Protein AF-M0ZIF4-F1 (afdb_monomer_lite)

Organism: Solanum tuberosum (NCBI:txid4113)

Secondary structure (DSSP, 8-state):
-HHHHHHHHHHHIIIIITTSPPPHHHHHHHHHHHHHH-TTT-HHHHHHHHHHHHHHHHTT----------PPPHHHHHHHHHHHHHHHHHHH--

pLDDT: mean 89.25, std 9.97, range [52.34, 97.88]

Radius of gyration: 20.56 Å; chains: 1; bounding box: 51×32×42 Å

Sequence (94 aa):
MEFRAEKALEAIHVCCYGRDLIEEEDEKLLSTMLNAVFPTVGQQKVEIIVKEKAKRVADGTEDIKYTDPKQLSKEAVQLQMKDLEFLKQNSLNQ

Structure (mmCIF, N/CA/C/O backbone):
data_AF-M0ZIF4-F1
#
_entry.id   AF-M0ZIF4-F1
#
loop_
_atom_site.group_PDB
_atom_site.id
_atom_site.type_symbol
_atom_site.label_atom_id
_atom_site.label_alt_id
_atom_site.label_comp_id
_atom_site.label_asym_id
_atom_site.label_entity_id
_atom_site.label_seq_id
_atom_site.pdbx_PDB_ins_code
_atom_site.Cartn_x
_atom_site.Cartn_y
_atom_site.Cartn_z
_atom_site.occupancy
_atom_site.B_iso_or_equiv
_atom_site.auth_seq_id
_atom_site.auth_comp_id
_atom_site.auth_asym_id
_atom_site.auth_atom_id
_atom_site.pdbx_PDB_model_num
ATOM 1 N N . MET A 1 1 ? -4.078 12.264 10.554 1.00 88.06 1 MET A N 1
ATOM 2 C CA . MET A 1 1 ? -3.408 10.943 10.537 1.00 88.06 1 MET A CA 1
ATOM 3 C C . MET A 1 1 ? -4.060 10.017 9.521 1.00 88.06 1 MET A C 1
ATOM 5 O O . MET A 1 1 ? -3.319 9.373 8.800 1.00 88.06 1 MET A O 1
ATOM 9 N N . GLU A 1 2 ? -5.386 10.060 9.354 1.00 90.69 2 GLU A N 1
ATOM 10 C CA . GLU A 1 2 ? -6.128 9.325 8.306 1.00 90.69 2 GLU A CA 1
ATOM 11 C C . GLU A 1 2 ? -5.556 9.517 6.897 1.00 90.69 2 GLU A C 1
ATOM 13 O O . GLU A 1 2 ? -5.117 8.554 6.284 1.00 90.69 2 GLU A O 1
ATOM 18 N N . PHE A 1 3 ? -5.403 10.767 6.446 1.00 93.94 3 PHE A N 1
ATOM 19 C CA . PHE A 1 3 ? -4.773 11.075 5.154 1.00 93.94 3 PHE A CA 1
ATOM 20 C C . PHE A 1 3 ? -3.380 10.440 4.982 1.00 93.94 3 PHE A C 1
ATOM 22 O O . PHE A 1 3 ? -2.998 10.031 3.890 1.00 93.94 3 PHE A O 1
ATOM 29 N N . ARG A 1 4 ? -2.595 10.332 6.065 1.00 94.44 4 ARG A N 1
ATOM 30 C CA . ARG A 1 4 ? -1.268 9.697 6.006 1.00 94.44 4 ARG A CA 1
ATOM 31 C C . ARG A 1 4 ? -1.379 8.178 5.868 1.00 94.44 4 ARG A C 1
ATOM 33 O O . ARG A 1 4 ? -0.553 7.604 5.170 1.00 94.44 4 ARG A O 1
ATOM 40 N N . ALA A 1 5 ? -2.380 7.555 6.491 1.00 95.88 5 ALA A N 1
ATOM 41 C CA . ALA A 1 5 ? -2.663 6.130 6.339 1.00 95.88 5 ALA A CA 1
ATOM 42 C C . ALA A 1 5 ? -3.146 5.802 4.916 1.00 95.88 5 ALA A C 1
ATOM 44 O O . ALA A 1 5 ? -2.643 4.859 4.315 1.00 95.88 5 ALA A O 1
ATOM 45 N N . GLU A 1 6 ? -4.026 6.626 4.338 1.00 94.56 6 GLU A N 1
ATOM 46 C CA . GLU A 1 6 ? -4.459 6.492 2.938 1.00 94.56 6 GLU A CA 1
ATOM 47 C C . GLU A 1 6 ? -3.280 6.603 1.963 1.00 94.56 6 GLU A C 1
ATOM 49 O O . GLU A 1 6 ? -3.105 5.748 1.097 1.00 94.56 6 GLU A O 1
ATOM 54 N N . LYS A 1 7 ? -2.410 7.608 2.135 1.00 94.75 7 LYS A N 1
ATOM 55 C CA . LYS A 1 7 ? -1.210 7.756 1.294 1.00 94.75 7 LYS A CA 1
ATOM 56 C C . LYS A 1 7 ? -0.191 6.639 1.486 1.00 94.75 7 LYS A C 1
ATOM 58 O O . LYS A 1 7 ? 0.449 6.237 0.517 1.00 94.75 7 LYS A O 1
ATOM 63 N N . ALA A 1 8 ? -0.049 6.116 2.701 1.00 96.00 8 ALA A N 1
ATOM 64 C CA . ALA A 1 8 ? 0.780 4.941 2.940 1.00 96.00 8 ALA A CA 1
ATOM 65 C C . ALA A 1 8 ? 0.221 3.714 2.208 1.00 96.00 8 ALA A C 1
ATOM 67 O O . ALA A 1 8 ? 0.977 3.013 1.544 1.00 96.00 8 ALA A O 1
ATOM 68 N N . LEU A 1 9 ? -1.096 3.499 2.261 1.00 95.44 9 LEU A N 1
ATOM 69 C CA . LEU A 1 9 ? -1.761 2.408 1.553 1.00 95.44 9 LEU A CA 1
ATO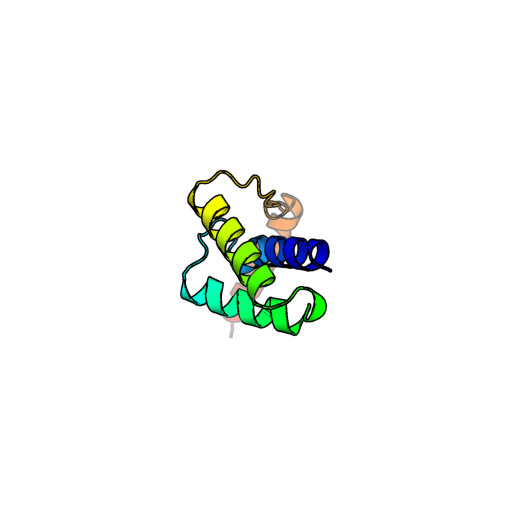M 70 C C . LEU A 1 9 ? -1.613 2.528 0.028 1.00 95.44 9 LEU A C 1
ATOM 72 O O . LEU A 1 9 ? -1.320 1.536 -0.632 1.00 95.44 9 LEU A O 1
ATOM 76 N N . GLU A 1 10 ? -1.748 3.732 -0.540 1.00 92.62 10 GLU A N 1
ATOM 77 C CA . GLU A 1 10 ? -1.469 3.979 -1.965 1.00 92.62 10 GLU A CA 1
ATOM 78 C C . GLU A 1 10 ? -0.030 3.595 -2.342 1.00 92.62 10 GLU A C 1
ATOM 80 O O . GLU A 1 10 ? 0.188 2.919 -3.347 1.00 92.62 10 GLU A O 1
ATOM 85 N N . ALA A 1 11 ? 0.952 3.999 -1.532 1.00 92.31 11 ALA A N 1
ATOM 86 C CA . ALA A 1 11 ? 2.357 3.693 -1.782 1.00 92.31 11 ALA A CA 1
ATOM 87 C C . ALA A 1 11 ? 2.656 2.190 -1.665 1.00 92.31 11 ALA A C 1
ATOM 89 O O . ALA A 1 11 ? 3.390 1.649 -2.491 1.00 92.31 11 ALA A O 1
ATOM 90 N N . ILE A 1 12 ? 2.067 1.513 -0.673 1.00 93.94 12 ILE A N 1
ATOM 91 C CA . ILE A 1 12 ? 2.179 0.059 -0.508 1.00 93.94 12 ILE A CA 1
ATOM 92 C C . ILE A 1 12 ? 1.577 -0.653 -1.719 1.00 93.94 12 ILE A C 1
ATOM 94 O O . ILE A 1 12 ? 2.223 -1.534 -2.276 1.00 93.94 12 ILE A O 1
ATOM 98 N N . HIS A 1 13 ? 0.401 -0.227 -2.185 1.00 91.75 13 HIS A N 1
ATOM 99 C CA . HIS A 1 13 ? -0.216 -0.791 -3.382 1.00 91.75 13 HIS A CA 1
ATOM 100 C C . HIS A 1 13 ? 0.713 -0.703 -4.601 1.00 91.75 13 HIS A C 1
ATOM 102 O O . HIS A 1 13 ? 1.005 -1.704 -5.248 1.00 91.75 13 HIS A O 1
ATOM 108 N N . VAL A 1 14 ? 1.244 0.493 -4.882 1.00 89.25 14 VAL A N 1
ATOM 109 C CA . VAL A 1 14 ? 2.159 0.715 -6.014 1.00 89.25 14 VAL A CA 1
ATOM 110 C C . VAL A 1 14 ? 3.430 -0.129 -5.901 1.00 89.25 14 VAL A C 1
ATOM 112 O O . VAL A 1 14 ? 3.889 -0.665 -6.906 1.00 89.25 14 VAL A O 1
ATOM 115 N N . CYS A 1 15 ? 4.007 -0.229 -4.703 1.00 89.50 15 CYS A N 1
ATOM 116 C CA . CYS A 1 15 ? 5.291 -0.890 -4.478 1.00 89.50 15 CYS A CA 1
ATOM 117 C C . CYS A 1 15 ? 5.186 -2.421 -4.458 1.00 89.50 15 CYS A C 1
ATOM 119 O O . CYS A 1 15 ? 6.052 -3.101 -5.003 1.00 89.50 15 CYS A O 1
ATOM 121 N N . CYS A 1 16 ? 4.149 -2.957 -3.813 1.00 90.62 16 CYS A N 1
ATOM 122 C CA . CYS A 1 16 ? 4.045 -4.381 -3.501 1.00 90.62 16 CYS A CA 1
ATOM 123 C C . CYS A 1 16 ? 3.130 -5.142 -4.463 1.00 90.62 16 CYS A C 1
ATOM 125 O O . CYS A 1 16 ? 3.408 -6.300 -4.750 1.00 90.62 16 CYS A O 1
ATOM 127 N N . 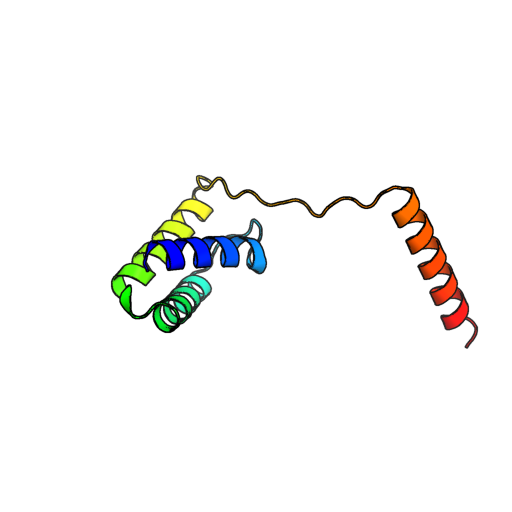TYR A 1 17 ? 2.079 -4.496 -4.970 1.00 88.69 17 TYR A N 1
ATOM 128 C CA . TYR A 1 17 ? 1.067 -5.145 -5.810 1.00 88.69 17 TYR A CA 1
ATOM 129 C C . TYR A 1 17 ? 1.194 -4.728 -7.273 1.00 88.69 17 TYR A C 1
ATOM 131 O O . TYR A 1 17 ? 0.739 -5.429 -8.170 1.00 88.69 17 TYR A O 1
ATOM 139 N N . GLY A 1 18 ? 1.807 -3.574 -7.559 1.00 83.62 18 GLY A N 1
ATOM 140 C CA . GLY A 1 18 ? 1.775 -3.040 -8.914 1.00 83.62 18 GLY A CA 1
ATOM 141 C C . GLY A 1 18 ? 0.316 -2.940 -9.362 1.00 83.62 18 GLY A C 1
ATOM 142 O O . GLY A 1 18 ? -0.483 -2.318 -8.665 1.00 83.62 18 GLY A O 1
ATOM 143 N N . ARG A 1 19 ? -0.034 -3.563 -10.493 1.00 82.88 19 ARG A N 1
ATOM 144 C CA . ARG A 1 19 ? -1.396 -3.559 -11.063 1.00 82.88 19 ARG A CA 1
ATOM 145 C C . ARG A 1 19 ? -2.285 -4.711 -10.577 1.00 82.88 19 ARG A C 1
ATOM 147 O O . ARG A 1 19 ? -3.395 -4.844 -11.087 1.00 82.88 19 ARG A O 1
ATOM 154 N N . ASP A 1 20 ? -1.800 -5.533 -9.654 1.00 89.50 20 ASP A N 1
ATOM 155 C CA . ASP A 1 20 ? -2.533 -6.694 -9.156 1.00 89.50 20 ASP A CA 1
ATOM 156 C C . ASP A 1 20 ? -3.610 -6.296 -8.132 1.00 89.50 20 ASP A C 1
ATOM 158 O O . ASP A 1 20 ? -3.636 -5.173 -7.622 1.00 89.50 20 ASP A O 1
ATOM 162 N N . LEU A 1 21 ? -4.535 -7.222 -7.869 1.00 91.31 21 LEU A N 1
ATOM 163 C CA . LEU A 1 21 ? -5.597 -7.051 -6.877 1.00 91.31 21 LEU A CA 1
ATOM 164 C C . LEU A 1 21 ? -5.053 -7.229 -5.452 1.00 91.31 21 LEU A C 1
ATOM 166 O O . LEU A 1 21 ? -4.042 -7.893 -5.242 1.00 91.31 21 LEU A O 1
ATOM 170 N N . ILE A 1 22 ? -5.762 -6.667 -4.471 1.00 94.00 22 ILE A N 1
ATOM 171 C CA . ILE A 1 22 ? -5.513 -6.931 -3.047 1.00 94.00 22 ILE A CA 1
ATOM 172 C C . ILE A 1 22 ? -6.350 -8.149 -2.640 1.00 94.00 22 ILE A C 1
ATOM 174 O O . ILE A 1 22 ? -7.573 -8.114 -2.790 1.00 94.00 22 ILE A O 1
ATOM 178 N N . GLU A 1 23 ? -5.721 -9.214 -2.140 1.00 94.06 23 GLU A N 1
ATOM 179 C CA . GLU A 1 23 ? -6.435 -10.401 -1.654 1.00 94.06 23 GLU A CA 1
ATOM 180 C C . GLU A 1 23 ? -6.932 -10.229 -0.204 1.00 94.06 23 GLU A C 1
ATOM 182 O O . GLU A 1 23 ? -6.498 -9.348 0.537 1.00 94.06 23 GLU A O 1
ATOM 187 N N . GLU A 1 24 ? -7.845 -11.094 0.252 1.00 93.56 24 GLU A N 1
ATOM 188 C CA . GLU A 1 24 ? -8.446 -10.971 1.593 1.00 93.56 24 GLU A CA 1
ATOM 189 C C . GLU A 1 24 ? -7.407 -11.094 2.729 1.00 93.56 24 GLU A C 1
ATOM 191 O O . GLU A 1 24 ? -7.520 -10.440 3.772 1.00 93.56 24 GLU A O 1
ATOM 196 N N . GLU A 1 25 ? -6.388 -11.940 2.553 1.00 94.31 25 GLU A N 1
ATOM 197 C CA . GLU A 1 25 ? -5.302 -12.086 3.530 1.00 94.31 25 GLU A CA 1
ATOM 198 C C . GLU A 1 25 ? -4.448 -10.815 3.611 1.00 94.31 25 GLU A C 1
ATOM 200 O O . GLU A 1 25 ? -4.100 -10.368 4.711 1.00 94.31 25 GLU A O 1
ATOM 205 N N . ASP A 1 26 ? -4.202 -10.180 2.464 1.00 96.06 26 ASP A N 1
ATOM 206 C CA . ASP A 1 26 ? -3.517 -8.896 2.372 1.00 96.06 26 ASP A CA 1
ATOM 207 C C . ASP A 1 26 ? -4.312 -7.780 3.046 1.00 96.06 26 ASP A C 1
ATOM 209 O O . ASP A 1 26 ? -3.743 -6.990 3.798 1.00 96.06 26 ASP A O 1
ATOM 213 N N . GLU A 1 27 ? -5.635 -7.724 2.862 1.00 96.00 27 GLU A N 1
ATOM 214 C CA . GLU A 1 27 ? -6.479 -6.724 3.527 1.00 96.00 27 GLU A CA 1
ATOM 215 C C . GLU A 1 27 ? -6.346 -6.782 5.058 1.00 96.00 27 GLU A C 1
ATOM 217 O O . GLU A 1 27 ? -6.242 -5.744 5.730 1.00 96.00 27 GLU A O 1
ATOM 222 N N . LYS A 1 28 ? -6.321 -7.997 5.625 1.00 96.69 28 LYS A N 1
ATOM 223 C CA . LYS A 1 28 ? -6.151 -8.209 7.071 1.00 96.69 28 LYS A CA 1
ATOM 224 C C . LYS A 1 28 ? -4.776 -7.732 7.525 1.00 96.69 28 LYS A C 1
ATOM 226 O O . LYS A 1 28 ? -4.683 -6.976 8.495 1.00 96.69 28 LYS A O 1
ATOM 231 N N . LEU A 1 29 ? -3.725 -8.121 6.803 1.00 97.19 29 LEU A N 1
ATOM 232 C CA . LEU A 1 29 ? -2.352 -7.728 7.110 1.00 97.19 29 LEU A CA 1
ATOM 233 C C . LEU A 1 29 ? -2.162 -6.206 7.026 1.00 97.19 29 LEU A C 1
ATOM 235 O O . LEU A 1 29 ? -1.640 -5.595 7.961 1.00 97.19 29 LEU A O 1
ATOM 239 N N . LEU A 1 30 ? -2.640 -5.581 5.948 1.00 97.38 30 LEU A N 1
ATOM 240 C CA . LEU A 1 30 ? -2.586 -4.135 5.736 1.00 97.38 30 LEU A CA 1
ATOM 241 C C . LEU A 1 30 ? -3.320 -3.388 6.849 1.00 97.38 30 LEU A C 1
ATOM 243 O O . LEU A 1 30 ? -2.802 -2.396 7.364 1.00 97.38 30 LEU A O 1
ATOM 247 N N . SER A 1 31 ? -4.480 -3.893 7.276 1.00 97.56 31 SER A N 1
ATOM 248 C CA . SER A 1 31 ? -5.237 -3.300 8.379 1.00 97.56 31 SER A CA 1
ATOM 249 C C . SER A 1 31 ? -4.460 -3.350 9.697 1.00 97.56 31 SER A C 1
ATOM 251 O O . SER A 1 31 ? -4.378 -2.347 10.409 1.00 97.56 31 SER A O 1
ATOM 253 N N . THR A 1 32 ? -3.821 -4.483 10.010 1.00 97.56 32 THR A N 1
ATOM 254 C CA . THR A 1 32 ? -2.962 -4.615 11.197 1.00 97.56 32 THR A CA 1
ATOM 255 C C . THR A 1 32 ? -1.752 -3.681 11.133 1.00 97.56 32 THR A C 1
ATOM 257 O O . THR A 1 32 ? -1.479 -2.961 12.097 1.00 97.56 32 THR A O 1
ATOM 260 N N . MET A 1 33 ? -1.039 -3.649 10.004 1.00 97.88 33 MET A N 1
ATOM 261 C CA . MET A 1 33 ? 0.157 -2.820 9.831 1.00 97.88 33 MET A CA 1
ATOM 262 C C . MET A 1 33 ? -0.166 -1.326 9.920 1.00 97.88 33 MET A C 1
ATOM 264 O O . MET A 1 33 ? 0.493 -0.589 10.655 1.00 97.88 33 MET A O 1
ATOM 268 N N . LEU A 1 34 ? -1.196 -0.865 9.207 1.00 97.50 34 LEU A N 1
ATOM 269 C CA . LEU A 1 34 ? -1.573 0.547 9.191 1.00 97.50 34 LEU A CA 1
ATOM 270 C C . LEU A 1 34 ? -2.102 1.008 10.548 1.00 97.50 34 LEU A C 1
ATOM 272 O O . LEU A 1 34 ? -1.772 2.116 10.965 1.00 97.50 34 LEU A O 1
ATOM 276 N N . ASN A 1 35 ? -2.851 0.176 11.275 1.00 97.44 35 ASN A N 1
ATOM 277 C CA . ASN A 1 35 ? -3.287 0.528 12.625 1.00 97.44 35 ASN A CA 1
ATOM 278 C C . ASN A 1 35 ? -2.110 0.585 13.616 1.00 97.44 35 ASN A C 1
ATOM 280 O O . ASN A 1 35 ? -2.080 1.461 14.476 1.00 97.44 35 ASN A O 1
ATOM 284 N N . ALA A 1 36 ? -1.100 -0.279 13.470 1.00 97.38 36 ALA A N 1
ATOM 285 C CA . ALA A 1 36 ? 0.108 -0.217 14.295 1.00 97.38 36 ALA A CA 1
ATOM 286 C C . ALA A 1 36 ? 0.930 1.062 14.043 1.00 97.38 36 ALA A C 1
ATOM 288 O O . ALA A 1 36 ? 1.447 1.664 14.984 1.00 97.38 36 ALA A O 1
ATOM 289 N N . VAL A 1 37 ? 1.037 1.500 12.783 1.00 97.06 37 VAL A N 1
ATOM 290 C CA . VAL A 1 37 ? 1.799 2.703 12.395 1.00 97.06 37 VAL A CA 1
ATOM 291 C C . VAL A 1 37 ? 1.009 3.996 12.641 1.00 97.06 37 VAL A C 1
ATOM 293 O O . VAL A 1 37 ? 1.589 5.031 12.978 1.00 97.06 37 VAL A O 1
ATOM 296 N N . PHE A 1 38 ? -0.318 3.953 12.510 1.00 96.38 38 PHE A N 1
ATOM 297 C CA . PHE A 1 38 ? -1.220 5.094 12.676 1.00 96.38 38 PHE A CA 1
ATOM 298 C C . PHE A 1 38 ? -2.296 4.816 13.742 1.00 96.38 38 PHE A C 1
ATOM 300 O O . PHE A 1 38 ? -3.489 4.896 13.443 1.00 96.38 38 PHE A O 1
ATOM 307 N N . PRO A 1 39 ? -1.917 4.566 15.011 1.00 95.19 39 PRO A N 1
ATOM 308 C CA . PRO A 1 39 ? -2.854 4.111 16.045 1.00 95.19 39 PRO A CA 1
ATOM 309 C C . PRO A 1 39 ? -3.972 5.117 16.348 1.00 95.19 39 PRO A C 1
A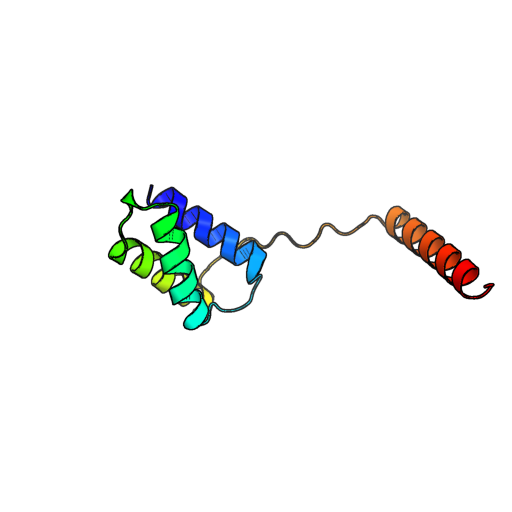TOM 311 O O . PRO A 1 39 ? -5.047 4.745 16.804 1.00 95.19 39 PRO A O 1
ATOM 314 N N . THR A 1 40 ? -3.748 6.401 16.062 1.00 96.62 40 THR A N 1
ATOM 315 C CA . THR A 1 40 ? -4.742 7.469 16.247 1.00 96.62 40 THR A CA 1
ATOM 316 C C . THR A 1 40 ? -5.853 7.476 15.198 1.00 96.62 40 THR A C 1
ATOM 318 O O . THR A 1 40 ? -6.827 8.199 15.375 1.00 96.62 40 THR A O 1
ATOM 321 N N . VAL A 1 41 ? -5.721 6.704 14.114 1.00 94.94 41 VAL A N 1
ATOM 322 C CA . VAL A 1 41 ? -6.787 6.502 13.117 1.00 94.94 41 VAL A CA 1
ATOM 323 C C . VAL A 1 41 ? -7.833 5.515 13.638 1.00 94.94 41 VAL A C 1
ATOM 325 O O . VAL A 1 41 ? -9.021 5.689 13.387 1.00 94.94 41 VAL A O 1
ATOM 328 N N . GLY A 1 42 ? -7.399 4.523 14.418 1.00 94.75 42 GLY A N 1
ATOM 329 C CA . GLY A 1 42 ? -8.261 3.501 14.997 1.00 94.75 42 GLY A CA 1
ATOM 330 C C . GLY A 1 42 ? -8.583 2.361 14.029 1.00 94.75 42 GLY A C 1
ATOM 331 O O . GLY A 1 42 ? -8.810 2.560 12.835 1.00 94.75 42 GLY A O 1
ATOM 332 N N . GLN A 1 43 ? -8.654 1.149 14.582 1.00 94.75 43 GLN A N 1
ATOM 333 C CA . GLN A 1 43 ? -8.776 -0.105 13.833 1.00 94.75 43 GLN A CA 1
ATOM 334 C C . GLN A 1 43 ? -9.952 -0.108 12.843 1.00 94.75 43 GLN A C 1
ATOM 336 O O . GLN A 1 43 ? -9.761 -0.388 11.666 1.00 94.75 43 GLN A O 1
ATOM 341 N N . GLN A 1 44 ? -11.154 0.270 13.293 1.00 96.12 44 GLN A N 1
ATOM 342 C CA . GLN A 1 44 ? -12.352 0.275 12.442 1.00 96.12 44 GLN A CA 1
ATOM 343 C C . GLN A 1 44 ? -12.204 1.197 11.227 1.00 96.12 44 GLN A C 1
ATOM 345 O O . GLN A 1 44 ? -12.640 0.863 10.129 1.00 96.12 44 GLN A O 1
ATOM 350 N N . LYS A 1 45 ? -11.583 2.365 11.413 1.00 96.25 45 LYS A N 1
ATOM 351 C CA . LYS A 1 45 ? -11.396 3.332 10.333 1.00 96.25 45 LYS A CA 1
ATOM 352 C C . LYS A 1 45 ? -10.341 2.848 9.341 1.00 96.25 45 LYS A C 1
ATOM 354 O O . LYS A 1 45 ? -10.546 2.989 8.140 1.00 96.25 45 LYS A O 1
ATOM 359 N N . VAL A 1 46 ? -9.256 2.242 9.831 1.00 96.94 46 VAL A N 1
ATOM 360 C CA . VAL A 1 46 ? -8.235 1.612 8.982 1.00 96.94 46 VAL A CA 1
ATOM 361 C C . VAL A 1 46 ? -8.843 0.496 8.129 1.00 96.94 46 VAL A C 1
ATOM 363 O O . VAL A 1 46 ? -8.626 0.482 6.922 1.00 96.94 46 VAL A O 1
ATOM 366 N N . GLU A 1 47 ? -9.645 -0.391 8.719 1.00 97.00 47 GLU A N 1
ATOM 367 C CA . GLU A 1 47 ? -10.308 -1.477 7.983 1.00 97.00 47 GLU A CA 1
ATOM 368 C C . GLU A 1 47 ? -11.223 -0.954 6.869 1.00 97.00 47 GLU A C 1
ATOM 370 O O . GLU A 1 47 ? -11.243 -1.515 5.775 1.00 97.00 47 GLU A O 1
ATOM 375 N N . ILE A 1 48 ? -11.958 0.138 7.117 1.00 96.75 48 ILE A N 1
ATOM 376 C CA . ILE A 1 48 ? -12.782 0.792 6.089 1.00 96.75 48 ILE A CA 1
ATOM 377 C C . ILE A 1 48 ? -11.901 1.313 4.950 1.00 96.75 48 ILE A C 1
ATOM 379 O O . ILE A 1 48 ? -12.184 1.020 3.793 1.00 96.75 48 ILE A O 1
ATOM 383 N N . ILE A 1 49 ? -10.817 2.028 5.269 1.00 95.81 49 ILE A N 1
ATOM 384 C CA . ILE A 1 49 ? -9.889 2.583 4.269 1.00 95.81 49 ILE A CA 1
ATOM 385 C C . ILE A 1 49 ? -9.302 1.471 3.385 1.00 95.81 49 ILE A C 1
ATOM 387 O O . ILE A 1 49 ? -9.243 1.616 2.163 1.00 95.81 49 ILE A O 1
ATOM 391 N N . VAL A 1 50 ? -8.887 0.353 3.991 1.00 96.69 50 VAL A N 1
ATOM 392 C CA . VAL A 1 50 ? -8.317 -0.792 3.268 1.00 96.69 50 VAL A CA 1
ATOM 393 C C . VAL A 1 50 ? -9.360 -1.448 2.364 1.00 96.69 50 VAL A C 1
ATOM 395 O O . VAL A 1 50 ? -9.094 -1.629 1.177 1.00 96.69 50 VAL A O 1
ATOM 398 N N . LYS A 1 51 ? -10.569 -1.716 2.873 1.00 96.12 51 LYS A N 1
ATOM 399 C CA . LYS A 1 51 ? -11.662 -2.315 2.087 1.00 96.12 51 LYS A CA 1
ATOM 400 C C . LYS A 1 51 ? -12.111 -1.435 0.930 1.00 96.12 51 LYS A C 1
ATOM 402 O O . LYS A 1 51 ? -12.332 -1.924 -0.175 1.00 96.12 51 LYS A O 1
ATOM 407 N N . GLU A 1 52 ? -12.250 -0.132 1.162 1.00 95.38 52 GLU A N 1
ATOM 408 C CA . GLU A 1 52 ? -12.605 0.815 0.104 1.00 95.38 52 GLU A CA 1
ATOM 409 C C . GLU A 1 52 ? -11.535 0.842 -0.989 1.00 95.38 52 GLU A C 1
ATOM 411 O O . GLU A 1 52 ? -11.876 0.857 -2.171 1.00 95.38 52 GLU A O 1
ATOM 416 N N . LYS A 1 53 ? -10.249 0.783 -0.619 1.00 93.19 53 LYS A N 1
ATOM 417 C CA . LYS A 1 53 ? -9.156 0.691 -1.591 1.00 93.19 53 LYS A CA 1
ATOM 418 C C . LYS A 1 53 ? -9.200 -0.618 -2.377 1.00 93.19 53 LYS A C 1
ATOM 420 O O . LYS A 1 53 ? -9.154 -0.559 -3.601 1.00 93.19 53 LYS A O 1
ATOM 425 N N . ALA A 1 54 ? -9.312 -1.763 -1.702 1.00 93.69 54 ALA A N 1
ATOM 426 C CA . ALA A 1 54 ? -9.382 -3.074 -2.347 1.00 93.69 54 ALA A CA 1
ATOM 427 C C . ALA A 1 54 ? -10.543 -3.135 -3.350 1.00 93.69 54 ALA A C 1
ATOM 429 O O . ALA A 1 54 ? -10.364 -3.542 -4.497 1.00 93.69 54 ALA A O 1
ATOM 430 N N . LYS A 1 55 ? -11.705 -2.597 -2.963 1.00 94.50 55 LYS A N 1
ATOM 431 C CA . LYS A 1 55 ? -12.861 -2.469 -3.850 1.00 94.50 55 LYS A CA 1
ATOM 432 C C . LYS A 1 55 ? -12.582 -1.574 -5.059 1.00 94.50 55 LYS A C 1
ATOM 434 O O . LYS A 1 55 ? -12.859 -1.983 -6.179 1.00 94.50 55 LYS A O 1
ATOM 439 N N . ARG A 1 56 ? -12.021 -0.372 -4.868 1.00 91.19 56 ARG A N 1
ATOM 440 C CA . ARG A 1 56 ? -11.717 0.538 -5.991 1.00 91.19 56 ARG A CA 1
ATOM 441 C C . ARG A 1 56 ? -10.724 -0.068 -6.985 1.00 91.19 56 ARG A C 1
ATOM 443 O O . ARG A 1 56 ? -10.883 0.141 -8.189 1.00 91.19 56 ARG A O 1
ATOM 450 N N . VAL A 1 57 ? -9.742 -0.819 -6.482 1.00 90.19 57 VAL A N 1
ATOM 451 C CA . VAL A 1 57 ? -8.769 -1.575 -7.285 1.00 90.19 57 VAL A CA 1
ATOM 452 C C . VAL A 1 57 ? -9.465 -2.691 -8.069 1.00 90.19 57 VAL A C 1
ATOM 454 O O . VAL A 1 57 ? -9.278 -2.775 -9.280 1.00 90.19 57 VAL A O 1
ATOM 457 N N . ALA A 1 58 ? -10.323 -3.484 -7.421 1.00 89.38 58 ALA A N 1
ATOM 458 C CA . ALA A 1 58 ? -11.094 -4.545 -8.074 1.00 89.38 58 ALA A CA 1
ATOM 459 C C . ALA A 1 58 ? -12.060 -4.017 -9.147 1.00 89.38 58 ALA A C 1
ATOM 461 O O . ALA A 1 58 ? -12.176 -4.604 -10.221 1.00 89.38 58 ALA A O 1
ATOM 462 N N . ASP A 1 59 ? -12.701 -2.877 -8.887 1.00 89.50 59 ASP A N 1
ATOM 463 C CA . ASP A 1 59 ? -13.612 -2.218 -9.826 1.00 89.50 59 ASP A CA 1
ATOM 464 C C . ASP A 1 59 ? -12.860 -1.516 -10.983 1.00 89.50 59 ASP A C 1
ATOM 466 O O . ASP A 1 59 ? -13.488 -0.998 -11.906 1.00 89.50 59 ASP A O 1
ATOM 470 N N . GLY A 1 60 ? -11.520 -1.445 -10.939 1.00 81.62 60 GLY A N 1
ATOM 471 C CA . GLY A 1 60 ? -10.697 -0.742 -11.934 1.00 81.62 60 GLY A CA 1
ATOM 472 C C . GLY A 1 60 ? -10.913 0.778 -11.962 1.00 81.62 60 GLY A C 1
ATOM 473 O O . GLY A 1 60 ? -10.500 1.450 -12.903 1.00 81.62 60 GLY A O 1
ATOM 474 N N . THR A 1 61 ? -11.577 1.323 -10.941 1.00 78.19 61 THR A N 1
ATOM 475 C CA . THR A 1 61 ? -11.914 2.756 -10.804 1.00 78.19 61 THR A CA 1
ATOM 476 C C . THR A 1 61 ? -10.779 3.594 -10.225 1.00 78.19 61 THR A C 1
ATOM 478 O O . THR A 1 61 ? -10.887 4.816 -10.114 1.00 78.19 61 THR A O 1
ATOM 481 N N . GLU A 1 62 ? -9.693 2.944 -9.822 1.00 74.19 62 GLU A N 1
ATOM 482 C CA . GLU A 1 62 ? -8.562 3.599 -9.196 1.00 74.19 62 GLU A CA 1
ATOM 483 C C . GLU A 1 62 ? -7.530 4.043 -10.250 1.00 74.19 62 GLU A C 1
ATOM 485 O O . GLU A 1 62 ? -6.793 3.227 -10.803 1.00 74.19 62 GLU A O 1
ATOM 490 N N . ASP A 1 63 ? -7.431 5.356 -10.482 1.00 64.69 63 ASP A N 1
ATOM 491 C CA . ASP A 1 63 ? -6.383 5.978 -11.308 1.00 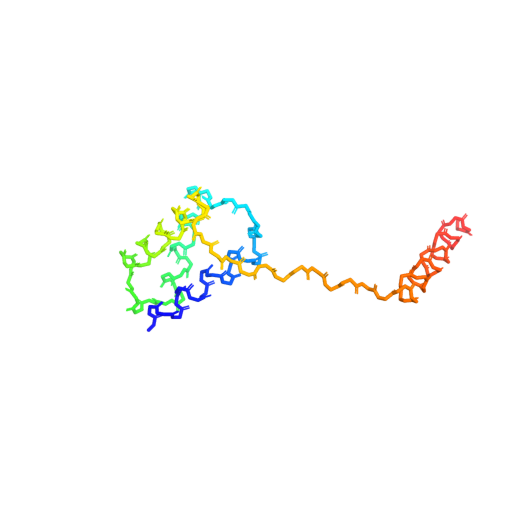64.69 63 ASP A CA 1
ATOM 492 C C . ASP A 1 63 ? -5.027 5.972 -10.571 1.00 64.69 63 ASP A C 1
ATOM 494 O O . ASP A 1 63 ? -4.497 7.001 -10.132 1.00 64.69 63 ASP A O 1
ATOM 498 N N . ILE A 1 64 ? -4.440 4.787 -10.395 1.00 67.88 64 ILE A N 1
ATOM 499 C CA . ILE A 1 64 ? -3.095 4.657 -9.834 1.00 67.88 64 ILE A CA 1
ATOM 500 C C . ILE A 1 64 ? -2.075 4.973 -10.928 1.00 67.88 64 ILE A C 1
ATOM 502 O O . ILE A 1 64 ? -1.925 4.251 -11.914 1.00 67.88 64 ILE A O 1
ATOM 506 N N . LYS A 1 65 ? -1.318 6.056 -10.733 1.00 67.06 65 LYS A N 1
ATOM 507 C CA . LYS A 1 65 ? -0.170 6.388 -11.582 1.00 67.06 65 LYS A CA 1
ATOM 508 C C . LYS A 1 65 ? 0.987 5.441 -11.283 1.00 67.06 65 LYS A C 1
ATOM 510 O O . LYS A 1 65 ? 1.844 5.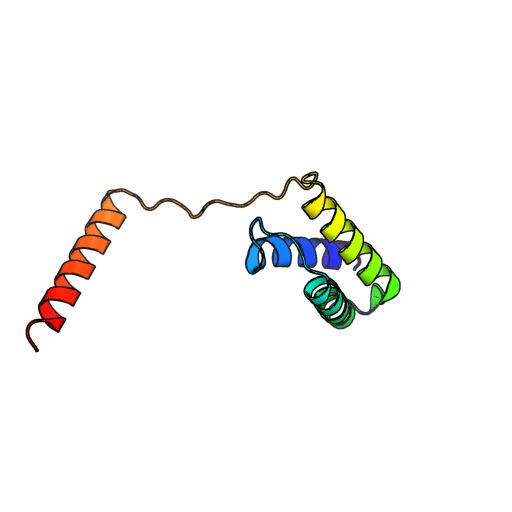739 -10.454 1.00 67.06 65 LYS A O 1
ATOM 515 N N . TYR A 1 66 ? 1.033 4.321 -11.990 1.00 68.06 66 TYR A N 1
ATOM 516 C CA . TYR A 1 66 ? 2.248 3.522 -12.080 1.00 68.06 66 TYR A CA 1
ATOM 517 C C . TYR A 1 66 ? 3.262 4.288 -12.918 1.00 68.06 66 TYR A C 1
ATOM 519 O O . TYR A 1 66 ? 3.031 4.573 -14.092 1.00 68.06 66 TYR A O 1
ATOM 527 N N . THR A 1 67 ? 4.388 4.654 -12.317 1.00 65.69 67 THR A N 1
ATOM 528 C CA . THR A 1 67 ? 5.545 5.078 -13.099 1.00 65.69 67 THR A CA 1
ATOM 529 C C . THR A 1 67 ? 6.154 3.838 -13.723 1.00 65.69 67 THR A C 1
ATOM 531 O O . THR A 1 67 ? 6.716 3.009 -13.006 1.00 65.69 67 THR A O 1
ATOM 534 N N . ASP A 1 68 ? 6.043 3.715 -15.044 1.00 65.25 68 ASP A N 1
ATOM 535 C CA . ASP A 1 68 ? 6.766 2.677 -15.768 1.00 65.25 68 ASP A CA 1
ATOM 536 C C . ASP A 1 68 ? 8.271 2.798 -15.469 1.00 65.25 68 ASP A C 1
ATOM 538 O O . ASP A 1 68 ? 8.787 3.919 -15.318 1.00 65.25 68 ASP A O 1
ATOM 542 N N . PRO A 1 69 ? 8.996 1.668 -15.371 1.00 68.38 69 PRO A N 1
ATOM 543 C CA . PRO A 1 69 ? 10.438 1.691 -15.201 1.00 68.38 69 PRO A CA 1
ATOM 544 C C . PRO A 1 69 ? 11.064 2.590 -16.264 1.00 68.38 69 PRO A C 1
ATOM 546 O O . PRO A 1 69 ? 10.777 2.461 -17.457 1.00 68.38 69 PRO A O 1
ATOM 549 N N . LYS A 1 70 ? 11.924 3.517 -15.833 1.00 75.75 70 LYS A N 1
ATOM 550 C CA . LYS A 1 70 ? 12.597 4.437 -16.750 1.00 75.75 70 LYS A CA 1
ATOM 551 C C . LYS A 1 70 ? 13.380 3.616 -17.773 1.00 75.75 70 LYS A C 1
ATOM 553 O O . LYS A 1 70 ? 14.325 2.918 -17.407 1.00 75.75 70 LYS A O 1
ATOM 558 N N . GLN A 1 71 ? 12.991 3.701 -19.044 1.00 78.19 71 GLN A N 1
ATOM 559 C CA . GLN A 1 71 ? 13.717 3.021 -20.111 1.00 78.19 71 GLN A CA 1
ATOM 560 C C . GLN A 1 71 ? 15.156 3.543 -20.148 1.00 78.19 71 GLN A C 1
ATOM 562 O O . GLN A 1 71 ? 15.395 4.754 -20.153 1.00 78.19 71 GLN A O 1
ATOM 567 N N . LEU A 1 72 ? 16.115 2.618 -20.138 1.00 82.81 72 LEU A N 1
ATOM 568 C CA . LEU A 1 72 ? 17.524 2.951 -20.305 1.00 82.81 72 LEU A CA 1
ATOM 569 C C . LEU A 1 72 ? 17.750 3.546 -21.700 1.00 82.81 72 LEU A C 1
ATOM 571 O O . LEU A 1 72 ? 17.082 3.177 -22.668 1.00 82.81 72 LEU A O 1
ATOM 575 N N . SER A 1 73 ? 18.714 4.461 -21.816 1.00 89.38 73 SER A N 1
ATOM 576 C CA . SER A 1 73 ? 19.151 4.932 -23.130 1.00 89.38 73 SER A CA 1
ATOM 577 C C . SER A 1 73 ? 19.773 3.777 -23.922 1.00 89.38 73 SER A C 1
ATOM 579 O O . SER A 1 73 ? 20.316 2.833 -23.347 1.00 89.38 73 SER A O 1
ATOM 581 N N . LYS A 1 74 ? 19.737 3.859 -25.259 1.00 90.94 74 LYS A N 1
ATOM 582 C CA . LYS A 1 74 ? 20.341 2.835 -26.133 1.00 90.94 74 LYS A CA 1
ATOM 583 C C . LYS A 1 74 ? 21.818 2.591 -25.804 1.00 90.94 74 LYS A C 1
ATOM 585 O O . LYS A 1 74 ? 22.265 1.450 -25.818 1.00 90.94 74 LYS A O 1
ATOM 590 N N . GLU A 1 75 ? 22.542 3.654 -25.466 1.00 93.38 75 GLU A N 1
ATOM 591 C CA . GLU A 1 75 ? 23.952 3.610 -25.065 1.00 93.38 75 GLU A CA 1
ATOM 592 C C . GLU A 1 75 ? 24.151 2.839 -23.754 1.00 93.38 75 GLU A C 1
ATOM 594 O O . GLU A 1 75 ? 25.017 1.970 -23.679 1.00 93.38 75 GLU A O 1
ATOM 599 N N . ALA A 1 76 ? 23.313 3.094 -22.741 1.00 90.81 76 ALA A N 1
ATOM 600 C CA . ALA A 1 76 ? 23.376 2.383 -21.465 1.00 90.81 76 ALA A CA 1
ATOM 601 C C . ALA A 1 76 ? 23.054 0.888 -21.626 1.00 90.81 76 ALA A C 1
ATOM 603 O O . ALA A 1 76 ? 23.722 0.049 -21.026 1.00 90.81 76 ALA A O 1
ATOM 604 N N . VAL A 1 77 ? 22.087 0.545 -22.488 1.00 91.31 77 VAL A N 1
ATOM 605 C CA . VAL A 1 77 ? 21.770 -0.856 -22.814 1.00 91.31 77 VAL A CA 1
ATOM 606 C C . VAL A 1 77 ? 22.958 -1.542 -23.493 1.00 91.31 77 VAL A C 1
ATOM 608 O O . VAL A 1 77 ? 23.323 -2.648 -23.105 1.00 91.31 77 VAL A O 1
ATOM 611 N N . GLN A 1 78 ? 23.592 -0.894 -24.475 1.00 93.31 78 GLN A N 1
ATOM 612 C CA . GLN A 1 78 ? 24.760 -1.456 -25.164 1.00 93.31 78 GLN A CA 1
ATOM 613 C C . GLN A 1 78 ? 25.940 -1.682 -24.217 1.00 93.31 78 GLN A C 1
ATOM 615 O O . GLN A 1 78 ? 26.577 -2.734 -24.280 1.00 93.31 78 GLN A O 1
ATOM 620 N N . LEU A 1 79 ? 26.208 -0.730 -23.320 1.00 94.31 79 LEU A N 1
ATOM 621 C CA . LEU A 1 79 ? 27.264 -0.869 -22.322 1.00 94.31 79 LEU A CA 1
ATOM 622 C C . LEU A 1 79 ? 26.993 -2.060 -21.390 1.00 94.31 79 LEU A C 1
ATOM 624 O O . LEU A 1 79 ? 27.871 -2.892 -21.185 1.00 94.31 79 LEU A O 1
ATOM 628 N N . GLN A 1 80 ? 25.754 -2.199 -20.912 1.00 91.19 80 GLN A N 1
ATOM 629 C CA . GLN A 1 80 ? 25.362 -3.292 -20.023 1.00 91.19 80 GLN A CA 1
ATOM 630 C C . GLN A 1 80 ? 25.430 -4.669 -20.708 1.00 91.19 80 GLN A C 1
ATOM 632 O O . GLN A 1 80 ? 25.810 -5.652 -20.074 1.00 91.19 80 GLN A O 1
ATOM 637 N N . MET A 1 81 ? 25.105 -4.757 -22.004 1.00 95.19 81 MET A N 1
ATOM 638 C CA . MET A 1 81 ? 25.277 -5.993 -22.780 1.00 95.19 81 MET A CA 1
ATOM 639 C C . MET A 1 81 ? 26.752 -6.372 -22.930 1.00 95.19 81 MET A C 1
ATOM 641 O O . MET A 1 81 ? 27.096 -7.540 -22.762 1.00 95.19 81 MET A O 1
ATOM 645 N N . LYS A 1 82 ? 27.631 -5.392 -23.167 1.00 94.38 82 LYS A N 1
ATOM 646 C CA . LYS A 1 82 ? 29.076 -5.622 -23.269 1.00 94.38 82 LYS A CA 1
ATOM 647 C C . LYS A 1 82 ? 29.674 -6.120 -21.949 1.00 94.38 82 LYS A C 1
ATOM 649 O O . LYS A 1 82 ? 30.458 -7.068 -21.951 1.00 94.38 82 LYS A O 1
ATOM 654 N N . ASP A 1 83 ? 29.279 -5.524 -20.827 1.00 93.81 83 ASP A N 1
ATOM 655 C CA . ASP A 1 83 ? 29.714 -5.976 -19.500 1.00 93.81 83 ASP A CA 1
ATOM 656 C C . ASP A 1 83 ? 29.225 -7.403 -19.210 1.00 93.81 83 ASP A C 1
ATOM 658 O O . ASP A 1 83 ? 29.969 -8.234 -18.686 1.00 93.81 83 ASP A O 1
ATOM 662 N N . LEU A 1 84 ? 27.991 -7.727 -19.612 1.00 94.19 84 LEU A N 1
ATOM 663 C CA . LEU A 1 84 ? 27.441 -9.073 -19.472 1.00 94.19 84 LEU A CA 1
ATOM 664 C C . LEU A 1 84 ? 28.215 -10.107 -20.310 1.00 94.19 84 LEU A C 1
ATOM 666 O O . LEU A 1 84 ? 28.461 -11.217 -19.836 1.00 94.19 84 LEU A O 1
ATOM 670 N N . GLU A 1 85 ? 28.606 -9.767 -21.540 1.00 94.06 85 GLU A N 1
ATOM 671 C CA . GLU A 1 85 ? 29.442 -10.620 -22.396 1.00 94.06 85 GLU A CA 1
ATOM 672 C C . GLU A 1 85 ? 30.815 -10.881 -21.771 1.00 94.06 85 GLU A C 1
ATOM 674 O O . GLU A 1 85 ? 31.264 -12.030 -21.739 1.00 94.06 85 GLU A O 1
ATOM 679 N N . PHE A 1 86 ? 31.443 -9.848 -21.204 1.00 93.75 86 PHE A N 1
ATOM 680 C CA . PHE A 1 86 ? 32.716 -9.976 -20.496 1.00 93.75 86 PHE A CA 1
ATOM 681 C C . PHE A 1 86 ? 32.615 -10.932 -19.297 1.00 93.75 86 PHE A C 1
ATOM 683 O O . PHE A 1 86 ? 33.451 -11.823 -19.132 1.0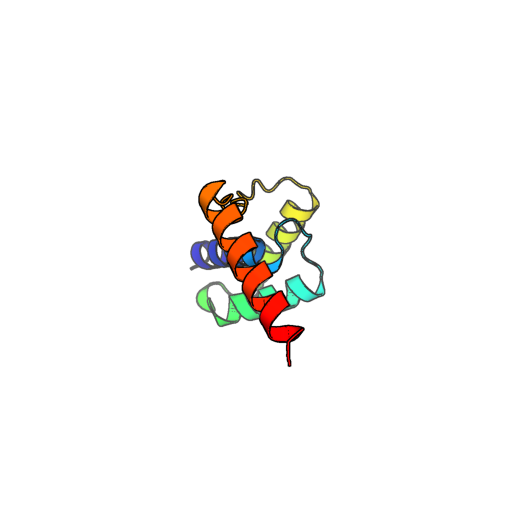0 93.75 86 PHE A O 1
ATOM 690 N N . LEU A 1 87 ? 31.560 -10.804 -18.485 1.00 93.38 87 LEU A N 1
ATOM 691 C CA . LEU A 1 87 ? 31.324 -11.701 -17.349 1.00 93.38 87 LEU A CA 1
ATOM 692 C C . LEU A 1 87 ? 31.110 -13.152 -17.796 1.00 93.38 87 LEU A C 1
ATOM 694 O O . LEU A 1 87 ? 31.684 -14.066 -17.202 1.00 93.38 87 LEU A O 1
ATOM 698 N N . LYS A 1 88 ? 30.335 -13.373 -18.866 1.00 90.75 88 LYS A N 1
ATOM 699 C CA . LYS A 1 88 ? 30.112 -14.715 -19.426 1.00 90.75 88 LYS A CA 1
ATOM 700 C C . LYS A 1 88 ? 31.413 -15.349 -19.913 1.00 90.75 88 LYS A C 1
ATOM 702 O O . LYS A 1 88 ? 31.669 -16.506 -19.593 1.00 90.75 88 LYS A O 1
ATOM 707 N N . GLN A 1 89 ? 32.250 -14.602 -20.633 1.00 84.31 89 GLN A N 1
ATOM 708 C CA . GLN A 1 89 ? 33.553 -15.096 -21.088 1.00 84.31 89 GLN A CA 1
ATOM 709 C C . GLN A 1 89 ? 34.458 -15.488 -19.916 1.00 84.31 89 GLN A C 1
ATOM 711 O O . GLN A 1 89 ? 35.061 -16.556 -19.948 1.00 84.31 89 GLN A O 1
ATOM 716 N N . ASN A 1 90 ? 34.496 -14.690 -18.847 1.00 78.94 90 ASN A N 1
ATOM 717 C CA . ASN A 1 90 ? 35.283 -15.026 -17.658 1.00 78.94 90 ASN A CA 1
ATOM 718 C C . ASN A 1 90 ? 34.751 -16.256 -16.912 1.00 78.94 90 ASN A C 1
ATOM 720 O O . ASN A 1 90 ? 35.550 -17.033 -16.402 1.00 78.94 90 ASN A O 1
ATOM 724 N N . SER A 1 91 ? 33.430 -16.467 -16.878 1.00 78.88 91 SER A N 1
ATOM 725 C CA . SER A 1 91 ? 32.840 -17.675 -16.278 1.00 78.88 91 SER A CA 1
ATOM 726 C C . SER A 1 91 ? 33.068 -18.955 -17.089 1.00 78.88 91 SER A C 1
ATOM 728 O O . SER A 1 91 ? 33.031 -20.037 -16.522 1.00 78.88 91 SER A O 1
ATOM 730 N N . LEU A 1 92 ? 33.292 -18.839 -18.403 1.00 69.88 92 LEU A N 1
ATOM 731 C CA . LEU A 1 92 ? 33.562 -19.968 -19.304 1.00 69.88 92 LEU A CA 1
ATOM 732 C C . LEU A 1 92 ? 35.057 -20.318 -19.395 1.00 69.88 92 LEU A C 1
ATOM 734 O O . LEU A 1 92 ? 35.399 -21.386 -19.892 1.00 69.88 92 LEU A O 1
ATOM 738 N N . ASN A 1 93 ? 35.929 -19.413 -18.945 1.00 60.22 93 ASN A N 1
ATOM 739 C CA . ASN A 1 93 ? 37.386 -19.561 -18.968 1.00 60.22 93 ASN A CA 1
ATOM 740 C C . ASN A 1 93 ? 37.977 -19.994 -17.604 1.00 60.22 93 ASN A C 1
ATOM 742 O O . ASN A 1 93 ? 39.199 -19.970 -17.444 1.00 60.22 93 ASN A O 1
ATOM 746 N N . GLN A 1 94 ? 37.129 -20.359 -16.634 1.00 52.34 94 GLN A N 1
ATOM 747 C CA . GLN A 1 94 ? 37.489 -21.085 -15.405 1.00 52.34 94 GLN A CA 1
ATOM 748 C C . GLN A 1 94 ? 37.144 -22.566 -15.552 1.00 52.34 94 GLN A C 1
ATOM 750 O O . GLN A 1 94 ? 37.919 -23.384 -15.009 1.00 52.34 94 GLN A O 1
#

InterPro domains:
  IPR037736 Photosystem I assembly factor PSA3 [PTHR36770] (1-91)

Foldseek 3Di:
DLVVLLVVLLVCCCPPVNLHAQDPVNLVVSLVVSCVVCVVCPSVNSSVSSVVVNVCSVVVVDPRDRDDPPDDDPVVVVVVVVVVVVVVVVVVVD